Protein AF-A0A815U4J1-F1 (afdb_monomer)

Sequence (64 aa):
MTQKSIIIPLNSEPVILHIYSISESINRFSLLFGVGLYHTAVEVYGREYSFIGHPFKFTGIITT

Organism: NCBI:txid433720

pLDDT: mean 87.81, std 13.3, range [44.44, 97.38]

InterPro domains:
  IPR008580 PPPDE peptidase domain [PF05903] (14-63)
  IPR008580 PPPDE peptidase domain [PS51858] (13-64)
  IPR008580 PPPDE peptidase domain [PTHR12378] (12-62)
  IPR042266 PPPDE peptidase domain superfamily [G3DSA:3.90.1720.30] (8-64)

Structure (mmCIF, N/CA/C/O backbone):
data_AF-A0A815U4J1-F1
#
_entry.id   AF-A0A815U4J1-F1
#
loop_
_atom_site.group_PDB
_atom_site.id
_atom_site.type_symbol
_atom_site.label_atom_id
_atom_site.label_alt_id
_atom_site.label_comp_id
_atom_site.label_asym_id
_atom_site.label_entity_id
_atom_site.label_seq_id
_atom_site.pdbx_PDB_ins_code
_atom_site.Cartn_x
_atom_site.Cartn_y
_atom_site.Cartn_z
_atom_site.occupancy
_atom_site.B_iso_or_equiv
_atom_site.auth_seq_id
_atom_site.auth_comp_id
_atom_site.auth_asym_id
_atom_site.auth_atom_id
_atom_site.pdbx_PDB_model_num
ATOM 1 N N . MET A 1 1 ? -43.508 18.372 -6.273 1.00 44.44 1 MET A N 1
ATOM 2 C CA . MET A 1 1 ? -42.030 18.422 -6.305 1.00 44.44 1 MET A CA 1
ATOM 3 C C . MET A 1 1 ? -41.523 17.742 -5.049 1.00 44.44 1 MET A C 1
ATOM 5 O O . MET A 1 1 ? -41.751 18.263 -3.968 1.00 44.44 1 MET A O 1
ATOM 9 N N . THR A 1 2 ? -40.937 16.554 -5.169 1.00 46.66 2 THR A N 1
ATOM 10 C CA . THR A 1 2 ? -40.476 15.773 -4.012 1.00 46.66 2 THR A CA 1
ATOM 11 C C . THR A 1 2 ? -38.990 16.049 -3.814 1.00 46.66 2 THR A C 1
ATOM 13 O O . THR A 1 2 ? -38.179 15.686 -4.664 1.00 46.66 2 THR A O 1
ATOM 16 N N . GLN A 1 3 ? -38.630 16.739 -2.733 1.00 56.12 3 GLN A N 1
ATOM 17 C CA . GLN A 1 3 ? -37.236 17.014 -2.394 1.00 56.12 3 GLN A CA 1
ATOM 18 C C . GLN A 1 3 ? -36.598 15.722 -1.869 1.00 56.12 3 GLN A C 1
ATOM 20 O O . GLN A 1 3 ? -36.999 15.198 -0.832 1.00 56.12 3 GLN A O 1
ATOM 25 N N . LYS A 1 4 ? -35.630 15.180 -2.610 1.00 55.03 4 LYS A N 1
ATOM 26 C CA . LYS A 1 4 ? -34.832 14.029 -2.179 1.00 55.03 4 LYS A CA 1
ATOM 27 C C . LYS A 1 4 ? -33.688 14.560 -1.313 1.00 55.03 4 LYS A C 1
ATOM 29 O O . LYS A 1 4 ? -32.754 15.160 -1.837 1.00 55.03 4 LYS A O 1
ATOM 34 N N . SER A 1 5 ? -33.776 14.394 0.002 1.00 60.47 5 SER A N 1
ATOM 35 C CA . SER A 1 5 ? -32.656 14.663 0.905 1.00 60.47 5 SER A CA 1
ATOM 36 C C . SER A 1 5 ? -31.623 13.540 0.776 1.00 60.47 5 SER A C 1
ATOM 38 O O . SER A 1 5 ? -31.929 12.363 0.962 1.00 60.47 5 SER A O 1
ATOM 40 N N . ILE A 1 6 ? -30.392 13.903 0.413 1.00 69.62 6 ILE A N 1
ATOM 41 C CA . ILE A 1 6 ? -29.240 13.000 0.426 1.00 69.62 6 ILE A CA 1
ATOM 42 C C . ILE A 1 6 ? -28.709 12.998 1.860 1.00 69.62 6 ILE A C 1
ATOM 44 O O . ILE A 1 6 ? -28.235 14.022 2.347 1.00 69.62 6 ILE A O 1
ATOM 48 N N . ILE A 1 7 ? -28.828 11.866 2.554 1.00 66.06 7 ILE A N 1
ATOM 49 C CA . ILE A 1 7 ? -28.227 11.676 3.876 1.00 66.06 7 ILE A CA 1
ATOM 50 C C . ILE A 1 7 ? -26.746 11.370 3.651 1.00 66.06 7 ILE A C 1
ATOM 52 O O . ILE A 1 7 ? -26.405 10.295 3.163 1.00 66.06 7 ILE A O 1
ATOM 56 N N . ILE A 1 8 ? -25.870 12.318 3.981 1.00 65.31 8 ILE A N 1
ATOM 57 C CA . ILE A 1 8 ? -24.424 12.086 4.031 1.00 65.31 8 ILE A CA 1
ATOM 58 C C . ILE A 1 8 ? -24.136 11.514 5.429 1.00 65.31 8 ILE A C 1
ATOM 60 O O . ILE A 1 8 ? -24.453 12.187 6.413 1.00 65.31 8 ILE A O 1
ATOM 64 N N . PRO A 1 9 ? -23.615 10.282 5.570 1.00 63.66 9 PRO A N 1
ATOM 65 C CA . PRO A 1 9 ? -23.343 9.721 6.887 1.00 63.66 9 PRO A CA 1
ATOM 66 C C . PRO A 1 9 ? -22.306 10.582 7.621 1.00 63.66 9 PRO A C 1
ATOM 68 O O . PRO A 1 9 ? -21.180 10.747 7.151 1.00 63.66 9 PRO A O 1
ATOM 71 N N . LEU A 1 10 ? -22.700 11.101 8.791 1.00 64.50 10 LEU A N 1
ATOM 72 C CA . LEU A 1 10 ? -21.912 11.979 9.675 1.00 64.50 10 LEU A CA 1
ATOM 73 C C . LEU A 1 10 ? -20.583 11.366 10.163 1.00 64.50 10 LEU A C 1
ATOM 75 O O . LEU A 1 10 ? -19.750 12.081 10.704 1.00 64.50 10 LEU A O 1
ATOM 79 N N . ASN A 1 11 ? -20.372 10.063 9.953 1.00 73.25 11 ASN A N 1
ATOM 80 C CA . ASN A 1 11 ? -19.231 9.286 10.444 1.00 73.25 11 ASN A CA 1
ATOM 81 C C . ASN A 1 11 ? -18.347 8.724 9.315 1.00 73.25 11 ASN A C 1
ATOM 83 O O . ASN A 1 11 ? -17.767 7.649 9.458 1.00 73.25 11 ASN A O 1
ATOM 87 N N . SER A 1 12 ? -18.263 9.414 8.178 1.00 81.62 12 SER A N 1
ATOM 88 C CA . SER A 1 12 ? -17.375 8.996 7.088 1.00 81.62 12 SER A CA 1
ATOM 89 C C . SER A 1 12 ? -15.933 9.389 7.408 1.00 81.62 12 SER A C 1
ATOM 91 O O . SER A 1 12 ? -15.562 10.548 7.246 1.00 81.62 12 SER A O 1
ATOM 93 N N . GLU A 1 13 ? -15.135 8.432 7.874 1.00 89.00 13 GLU A N 1
ATOM 94 C CA . GLU A 1 13 ? -13.684 8.602 7.985 1.00 89.00 13 GLU A CA 1
ATOM 95 C C . GLU A 1 13 ? -13.057 8.541 6.581 1.00 89.00 13 GLU A C 1
ATOM 97 O O . GLU A 1 13 ? -13.405 7.638 5.808 1.00 89.00 13 GLU A O 1
ATOM 102 N N . PRO A 1 14 ? -12.156 9.470 6.209 1.00 92.12 14 PRO A N 1
ATOM 103 C CA . PRO A 1 14 ? -11.415 9.356 4.962 1.00 92.12 14 PRO A CA 1
ATOM 104 C C . PRO A 1 14 ? -10.581 8.071 4.935 1.00 92.12 14 PRO A C 1
ATOM 106 O O . PRO A 1 14 ? -9.860 7.748 5.874 1.00 92.12 14 PRO A O 1
ATOM 109 N N . VAL A 1 15 ? -10.664 7.357 3.815 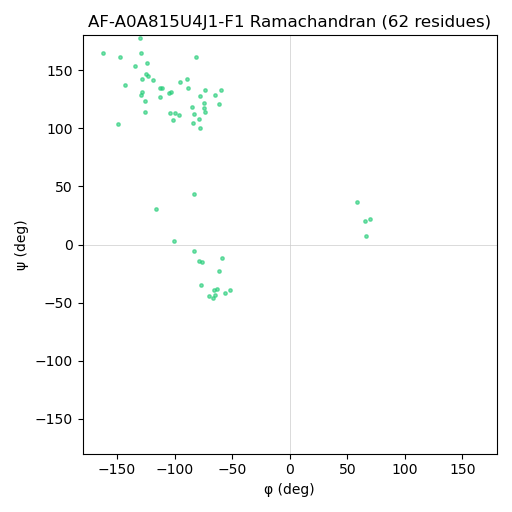1.00 95.44 15 VAL A N 1
ATOM 110 C CA . VAL A 1 15 ? -9.787 6.226 3.506 1.00 95.44 15 VAL A CA 1
ATOM 111 C C . VAL A 1 15 ? -8.775 6.714 2.482 1.00 95.44 15 VAL A C 1
ATOM 113 O O . VAL A 1 15 ? -9.149 7.057 1.357 1.00 95.44 15 VAL A O 1
ATOM 116 N N . ILE A 1 16 ? -7.507 6.777 2.875 1.00 97.12 16 ILE A N 1
ATOM 117 C CA . ILE A 1 16 ? -6.420 7.280 2.031 1.00 97.12 16 ILE A CA 1
ATOM 118 C C . ILE A 1 16 ? -5.626 6.084 1.500 1.00 97.12 16 ILE A C 1
ATOM 120 O O . ILE A 1 16 ? -5.265 5.183 2.252 1.00 97.12 16 ILE A O 1
ATOM 124 N N . LEU A 1 17 ? -5.368 6.066 0.192 1.00 97.38 17 LEU A N 1
ATOM 125 C CA . LEU A 1 17 ? -4.509 5.073 -0.450 1.00 97.38 17 LEU A CA 1
ATOM 126 C C . LEU A 1 17 ? -3.124 5.679 -0.671 1.00 97.38 17 LEU A C 1
ATOM 128 O O . LEU A 1 17 ? -2.964 6.576 -1.502 1.00 97.38 17 LEU A O 1
ATOM 132 N N . HIS A 1 18 ? -2.127 5.151 0.027 1.00 96.81 18 HIS A N 1
ATOM 133 C CA . HIS A 1 18 ? -0.727 5.476 -0.212 1.00 96.81 18 HIS A CA 1
ATOM 134 C C . HIS A 1 18 ? -0.147 4.542 -1.271 1.00 96.81 18 HIS A C 1
ATOM 136 O O . HIS A 1 18 ? -0.363 3.330 -1.228 1.00 96.81 18 HIS A O 1
ATOM 142 N N . ILE A 1 19 ? 0.588 5.107 -2.231 1.00 95.62 19 ILE A N 1
ATOM 143 C CA . ILE A 1 19 ? 1.235 4.37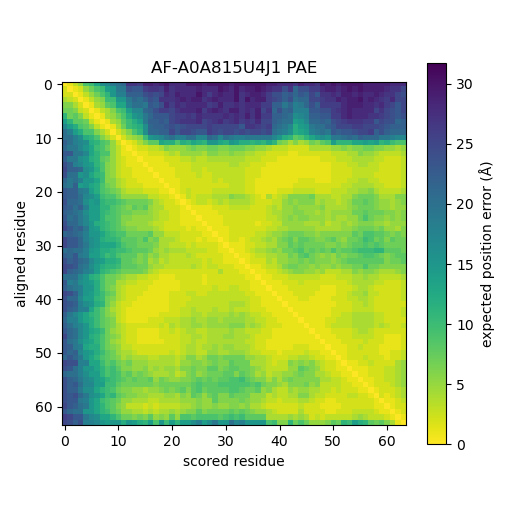1 -3.323 1.00 95.62 19 ILE A CA 1
ATOM 144 C C . ILE A 1 19 ? 2.719 4.731 -3.321 1.00 95.62 19 ILE A C 1
ATOM 146 O O . ILE A 1 19 ? 3.094 5.866 -3.615 1.00 95.62 19 ILE A O 1
ATOM 150 N N . TYR A 1 20 ? 3.564 3.750 -3.023 1.00 94.12 20 TYR A N 1
ATOM 151 C CA . TYR A 1 20 ? 5.012 3.898 -2.941 1.00 94.12 20 TYR A CA 1
ATOM 152 C C . TYR A 1 20 ? 5.694 3.164 -4.087 1.00 94.12 20 TYR A C 1
ATOM 154 O O . TYR A 1 20 ? 5.388 2.012 -4.389 1.00 94.12 20 TYR A O 1
ATOM 162 N N . SER A 1 21 ? 6.664 3.815 -4.717 1.00 94.19 21 SER A N 1
ATOM 163 C CA . SER A 1 21 ? 7.515 3.185 -5.722 1.00 94.19 21 SER A CA 1
ATOM 164 C C . SER A 1 21 ? 8.522 2.259 -5.042 1.00 94.19 21 SER A C 1
ATOM 166 O O . SER A 1 21 ? 9.348 2.712 -4.253 1.00 94.19 21 SER A O 1
ATOM 168 N N . ILE A 1 22 ? 8.458 0.956 -5.336 1.00 92.19 22 ILE A N 1
ATOM 169 C CA . ILE A 1 22 ? 9.407 -0.021 -4.770 1.00 92.19 22 ILE A CA 1
ATOM 170 C C . ILE A 1 22 ? 10.755 0.069 -5.490 1.00 92.19 22 ILE A C 1
ATOM 172 O O . ILE A 1 22 ? 11.811 -0.136 -4.894 1.00 92.19 22 ILE A O 1
ATOM 176 N N . SER A 1 23 ? 10.729 0.358 -6.792 1.00 93.56 23 SER A N 1
ATOM 177 C CA . SER A 1 23 ? 11.937 0.465 -7.597 1.00 93.56 23 SER A CA 1
ATOM 178 C C . SER A 1 23 ? 11.760 1.473 -8.721 1.00 93.56 23 SER A C 1
ATOM 180 O O . SER A 1 23 ? 11.167 1.184 -9.758 1.00 93.56 23 SER A O 1
ATOM 182 N N . GLU A 1 24 ? 12.358 2.646 -8.534 1.00 91.06 24 GLU A N 1
ATOM 183 C CA . GLU A 1 24 ? 12.403 3.706 -9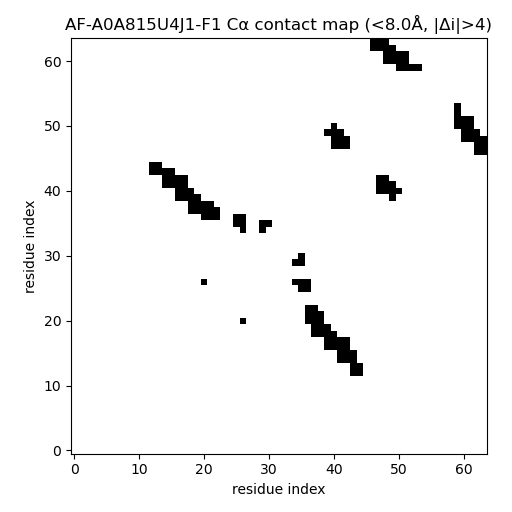.543 1.00 91.06 24 GLU A CA 1
ATOM 184 C C . GLU A 1 24 ? 13.021 3.236 -10.863 1.00 91.06 24 GLU A C 1
ATOM 186 O O . GLU A 1 24 ? 12.512 3.547 -11.938 1.00 91.06 24 GLU A O 1
ATOM 191 N N . SER A 1 25 ? 14.099 2.449 -10.801 1.00 92.12 25 SER A N 1
ATOM 192 C CA . SER A 1 25 ? 14.765 1.930 -11.998 1.00 92.12 25 SER A CA 1
ATOM 193 C C . SER A 1 25 ? 13.863 0.978 -12.783 1.00 92.12 25 SER A C 1
ATOM 195 O O . SER A 1 25 ? 13.781 1.090 -14.007 1.00 92.12 25 SER A O 1
ATOM 197 N N . ILE A 1 26 ? 13.154 0.073 -12.093 1.00 92.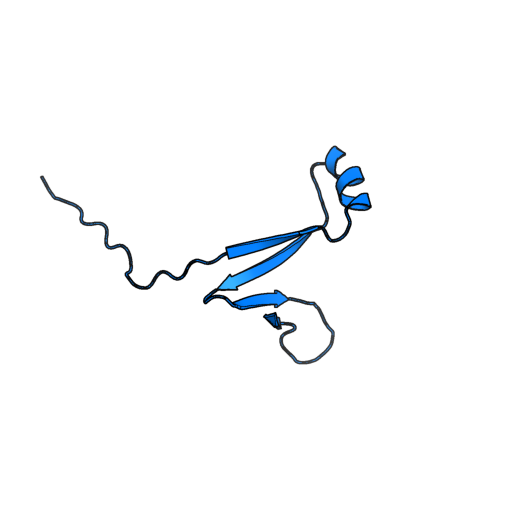31 26 ILE A N 1
ATOM 198 C CA . ILE A 1 26 ? 12.201 -0.841 -12.737 1.00 92.31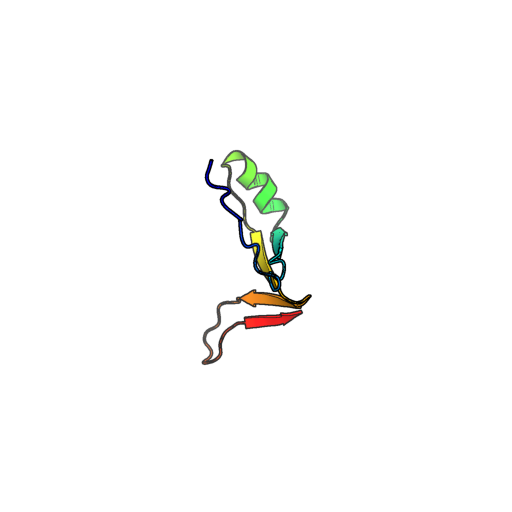 26 ILE A CA 1
ATOM 199 C C . ILE A 1 26 ? 11.025 -0.047 -13.298 1.00 92.31 26 ILE A C 1
ATOM 201 O O . ILE A 1 26 ? 10.687 -0.240 -14.460 1.00 92.31 26 ILE A O 1
ATOM 205 N N . ASN A 1 27 ? 10.466 0.888 -12.529 1.00 92.94 27 ASN A N 1
ATOM 206 C CA . ASN A 1 27 ? 9.302 1.678 -12.933 1.00 92.94 27 ASN A CA 1
ATOM 207 C C . ASN A 1 27 ? 9.580 2.553 -14.157 1.00 92.94 27 ASN A C 1
ATOM 209 O O . ASN A 1 27 ? 8.741 2.656 -15.048 1.00 92.94 27 ASN A O 1
ATOM 213 N N . ARG A 1 28 ? 10.781 3.131 -14.262 1.00 92.31 28 ARG A N 1
ATOM 214 C CA . ARG A 1 28 ? 11.195 3.883 -15.457 1.00 92.31 28 ARG A CA 1
ATOM 215 C C . ARG A 1 28 ? 11.320 2.999 -16.692 1.00 92.31 28 ARG A C 1
ATOM 217 O O . ARG A 1 28 ? 10.937 3.431 -17.775 1.00 92.31 28 ARG A O 1
ATOM 224 N N . PHE A 1 29 ? 11.837 1.781 -16.541 1.00 92.25 29 PHE A N 1
ATOM 225 C CA . PHE A 1 29 ? 11.914 0.823 -17.644 1.00 92.25 29 PHE A CA 1
ATOM 226 C C . PHE A 1 29 ? 10.524 0.309 -18.046 1.00 92.25 29 PHE A C 1
ATOM 228 O O . PHE A 1 29 ? 10.194 0.248 -19.230 1.00 92.25 29 PHE A O 1
ATOM 235 N N . SER A 1 30 ? 9.688 -0.025 -17.063 1.00 92.69 30 SER A N 1
ATOM 236 C CA . SER A 1 30 ? 8.371 -0.612 -17.283 1.00 92.69 30 SER A CA 1
ATOM 237 C C . SER A 1 30 ? 7.318 0.398 -17.747 1.00 92.69 30 SER A C 1
ATOM 239 O O . SER A 1 30 ? 6.295 -0.007 -18.302 1.00 92.69 30 SER A O 1
ATOM 241 N N . LEU A 1 31 ? 7.591 1.702 -17.605 1.00 90.81 31 LEU A N 1
ATOM 242 C CA . LEU A 1 31 ? 6.739 2.792 -18.088 1.00 90.81 31 LEU A CA 1
ATOM 243 C C . LEU A 1 31 ? 6.377 2.634 -19.570 1.00 90.81 31 LEU A C 1
ATOM 245 O O . LEU A 1 31 ? 5.234 2.868 -19.953 1.00 90.81 31 LEU A O 1
ATOM 249 N N . LEU A 1 32 ? 7.329 2.183 -20.393 1.00 91.81 32 LEU A N 1
ATOM 250 C CA . LEU A 1 32 ? 7.122 1.939 -21.827 1.00 91.81 32 LEU A CA 1
ATOM 251 C C . LEU A 1 32 ? 6.061 0.866 -22.109 1.00 91.81 32 LEU A C 1
ATOM 253 O O . LEU A 1 32 ? 5.469 0.851 -23.184 1.00 91.81 32 LEU A O 1
ATOM 257 N N . PHE A 1 33 ? 5.811 -0.012 -21.142 1.00 94.25 33 PHE A N 1
ATOM 258 C CA . PHE A 1 33 ? 4.813 -1.075 -21.209 1.00 94.25 33 PHE A CA 1
ATOM 259 C C . PHE A 1 33 ? 3.525 -0.716 -20.451 1.00 94.25 33 PHE A C 1
ATOM 261 O O . PHE A 1 33 ? 2.620 -1.542 -20.366 1.00 94.25 33 PHE A O 1
ATOM 268 N N . GLY A 1 34 ? 3.429 0.497 -19.892 1.00 91.88 34 GLY A N 1
ATOM 269 C CA . GLY A 1 34 ? 2.261 0.957 -19.138 1.00 91.88 34 GLY A CA 1
ATOM 270 C C . GLY A 1 34 ? 2.071 0.269 -17.782 1.00 91.88 34 GLY A C 1
ATOM 271 O O . GLY A 1 34 ? 0.955 0.246 -17.270 1.00 91.88 34 GLY A O 1
ATOM 272 N N . VAL A 1 35 ? 3.131 -0.305 -17.201 1.00 93.44 35 VAL A N 1
ATOM 273 C CA . VAL A 1 35 ? 3.081 -1.016 -15.910 1.00 93.44 35 VAL A CA 1
ATOM 274 C C . VAL A 1 35 ? 4.170 -0.524 -14.956 1.00 93.44 35 VAL A C 1
ATOM 276 O O . VAL A 1 35 ? 5.135 0.115 -15.377 1.00 93.44 35 VAL A O 1
ATOM 279 N N . GLY A 1 36 ? 4.042 -0.846 -13.668 1.00 92.69 36 GLY A N 1
ATOM 280 C CA . GLY A 1 36 ? 5.063 -0.571 -12.660 1.00 92.69 36 GLY A CA 1
ATOM 281 C C . GLY A 1 36 ? 4.877 -1.394 -11.389 1.00 92.69 36 GLY A C 1
ATOM 282 O O . GLY A 1 36 ? 3.834 -2.007 -11.161 1.00 92.69 36 GLY A O 1
ATOM 283 N N . LEU A 1 37 ? 5.930 -1.420 -10.584 1.00 95.31 37 LEU A N 1
ATOM 284 C CA . LEU A 1 37 ? 6.040 -2.088 -9.304 1.00 95.31 37 LEU A CA 1
ATOM 285 C C . LEU A 1 37 ? 5.877 -1.068 -8.169 1.00 95.31 37 LEU A C 1
ATOM 287 O O . LEU A 1 37 ? 6.772 -0.263 -7.882 1.00 95.31 37 LEU A O 1
ATOM 291 N N 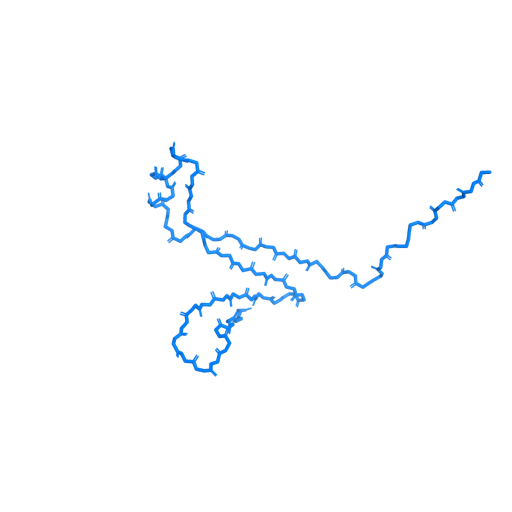. TYR A 1 38 ? 4.726 -1.135 -7.509 1.00 95.12 38 TYR A N 1
ATOM 292 C CA . TYR A 1 38 ? 4.350 -0.243 -6.420 1.00 95.12 38 TYR A CA 1
ATOM 293 C C . TYR A 1 38 ? 3.906 -1.046 -5.198 1.00 95.12 38 TYR A C 1
ATOM 295 O O . TYR A 1 38 ? 3.251 -2.080 -5.335 1.00 95.12 38 TYR A O 1
ATOM 303 N N . HIS A 1 39 ? 4.264 -0.559 -4.012 1.00 94.88 39 HIS A N 1
ATOM 304 C CA . HIS A 1 39 ? 3.725 -1.013 -2.734 1.00 94.88 39 HIS A CA 1
ATOM 305 C C . HIS A 1 39 ? 2.589 -0.079 -2.349 1.00 94.88 39 HIS A C 1
ATOM 307 O O . HIS A 1 39 ? 2.706 1.132 -2.532 1.00 94.88 39 HIS A O 1
ATOM 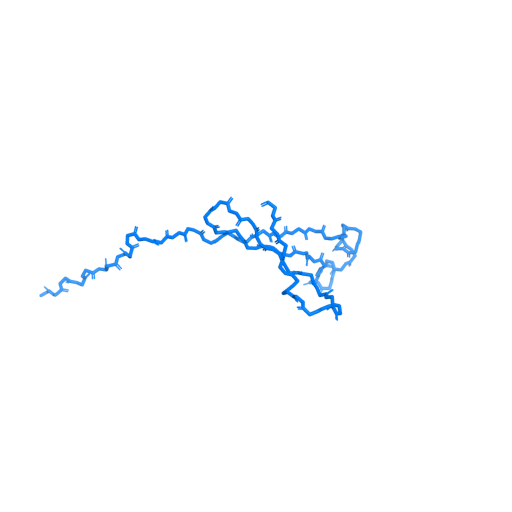313 N N . THR A 1 40 ? 1.506 -0.618 -1.808 1.00 96.06 40 THR A N 1
ATOM 314 C CA . THR A 1 40 ? 0.359 0.191 -1.396 1.00 96.06 40 THR A CA 1
ATOM 315 C C . THR A 1 40 ? 0.010 -0.037 0.057 1.00 96.06 40 THR A C 1
ATOM 317 O O . THR A 1 40 ? 0.088 -1.167 0.545 1.00 96.06 40 THR A O 1
ATOM 320 N N . ALA A 1 41 ? -0.464 1.021 0.700 1.00 97.19 41 ALA A N 1
ATOM 321 C CA . ALA A 1 41 ? -0.979 0.986 2.056 1.00 97.19 41 ALA A CA 1
ATOM 322 C C . ALA A 1 41 ? -2.300 1.753 2.145 1.00 97.19 41 ALA A C 1
ATOM 324 O O . ALA A 1 41 ? -2.561 2.654 1.346 1.00 97.19 41 ALA A O 1
ATOM 325 N N . VAL A 1 42 ? -3.138 1.388 3.110 1.00 97.38 42 VAL A N 1
ATOM 326 C CA . VAL A 1 42 ? -4.405 2.072 3.378 1.00 97.38 42 VAL A CA 1
ATOM 327 C C . VAL A 1 42 ? -4.311 2.762 4.727 1.00 97.38 42 VAL A C 1
ATOM 329 O O . VAL A 1 42 ? -4.005 2.118 5.726 1.00 97.38 42 VAL A O 1
ATOM 332 N N . GLU A 1 43 ? -4.609 4.053 4.765 1.00 96.69 43 GLU A N 1
ATOM 333 C CA . GLU A 1 43 ? -4.720 4.827 5.995 1.00 96.69 43 GLU A CA 1
ATOM 334 C C . GLU A 1 43 ? -6.190 5.096 6.328 1.00 96.69 43 GLU A C 1
ATOM 336 O O . GLU A 1 43 ? -6.968 5.539 5.478 1.00 96.69 43 GLU A O 1
ATOM 341 N N . VAL A 1 44 ? -6.558 4.806 7.578 1.00 95.06 44 VAL A N 1
ATOM 342 C CA . VAL A 1 44 ? -7.878 5.087 8.163 1.00 95.06 44 VAL A CA 1
ATOM 343 C C . VAL A 1 44 ? -7.667 5.481 9.621 1.00 95.06 44 VAL A C 1
ATOM 345 O O . VAL A 1 44 ? -6.878 4.836 10.318 1.00 95.06 44 VAL A O 1
ATOM 348 N N . TYR A 1 45 ? -8.365 6.511 10.103 1.00 94.00 45 TYR A N 1
ATOM 349 C CA . TYR A 1 45 ? -8.200 7.040 11.464 1.00 94.00 45 TYR A CA 1
ATOM 350 C C . TYR A 1 45 ? -6.764 7.501 11.768 1.00 94.00 45 TYR A C 1
ATOM 352 O O . TYR A 1 45 ? -6.258 7.298 12.874 1.00 94.00 45 TYR A O 1
ATOM 360 N N . GLY A 1 46 ? -6.089 8.085 10.773 1.00 93.00 46 GLY A N 1
ATOM 361 C CA . GLY A 1 46 ? -4.713 8.578 10.901 1.00 93.00 46 GLY A CA 1
ATOM 362 C C . GLY A 1 46 ? -3.671 7.484 11.149 1.00 93.00 46 GLY A C 1
ATOM 363 O O . GLY A 1 46 ? -2.605 7.767 11.695 1.00 93.00 46 GLY A O 1
ATOM 364 N N . ARG A 1 47 ? -3.991 6.226 10.820 1.00 95.19 47 ARG A N 1
ATOM 365 C CA . ARG A 1 47 ? -3.085 5.084 10.955 1.00 95.19 47 ARG A CA 1
ATOM 366 C C . ARG A 1 47 ? -3.004 4.315 9.651 1.00 95.19 47 ARG A C 1
ATOM 368 O O . ARG A 1 47 ? -4.031 3.949 9.081 1.00 95.19 47 ARG A O 1
ATOM 375 N N . GLU A 1 48 ? -1.781 4.040 9.222 1.00 97.25 48 GLU A N 1
ATOM 376 C CA . GLU A 1 48 ? -1.504 3.310 7.995 1.00 97.25 48 GLU A CA 1
ATOM 377 C C . GLU A 1 48 ? -1.439 1.799 8.246 1.00 97.25 48 GLU A C 1
ATOM 379 O O . GLU A 1 48 ? -0.925 1.332 9.271 1.00 97.25 48 GLU A O 1
ATOM 384 N N . TYR A 1 49 ? -1.958 1.034 7.287 1.00 96.69 49 TYR A N 1
ATOM 385 C CA . TYR A 1 49 ? -1.954 -0.420 7.271 1.00 96.69 49 TYR A CA 1
ATOM 386 C C . TYR A 1 49 ? -1.424 -0.941 5.935 1.00 96.69 49 TYR A C 1
ATOM 388 O O . TYR A 1 49 ? -1.922 -0.595 4.862 1.00 96.69 49 TYR A O 1
ATOM 396 N N . SER A 1 50 ? -0.447 -1.838 6.017 1.00 96.38 50 SER A N 1
ATOM 397 C CA . SER A 1 50 ? 0.140 -2.564 4.889 1.00 96.38 50 SER A CA 1
ATOM 398 C C . SER A 1 50 ? 0.047 -4.071 5.116 1.00 96.38 50 SER A C 1
ATOM 400 O O . SER A 1 50 ? 0.001 -4.535 6.255 1.00 96.38 50 SER A O 1
ATOM 402 N N . PHE A 1 51 ? 0.065 -4.848 4.034 1.00 95.00 51 PHE A N 1
ATOM 403 C CA . PHE A 1 51 ? 0.156 -6.306 4.093 1.00 95.00 51 PHE A CA 1
ATOM 404 C C . PHE A 1 51 ? 1.493 -6.786 3.533 1.00 95.00 51 PHE A C 1
ATOM 406 O O . PHE A 1 51 ? 1.903 -6.363 2.452 1.00 95.00 51 PHE A O 1
ATOM 413 N N . ILE A 1 52 ? 2.140 -7.711 4.240 1.00 92.31 52 ILE A N 1
ATOM 414 C CA . ILE A 1 52 ? 3.313 -8.434 3.749 1.00 92.31 52 ILE A CA 1
ATOM 415 C C . ILE A 1 52 ? 3.052 -9.934 3.868 1.00 92.31 52 ILE A C 1
ATOM 417 O O . ILE A 1 52 ? 2.791 -10.457 4.951 1.00 92.31 52 ILE A O 1
ATOM 421 N N . GLY A 1 53 ? 3.156 -10.637 2.738 1.00 93.75 53 GLY A N 1
ATOM 422 C CA . GLY A 1 53 ? 3.027 -12.089 2.698 1.00 93.75 53 GLY A CA 1
ATOM 423 C C . GLY A 1 53 ? 4.160 -12.775 3.463 1.00 93.75 53 GLY A C 1
ATOM 424 O O . GLY A 1 53 ? 5.335 -12.503 3.222 1.00 93.75 53 GLY A O 1
ATOM 425 N N . HIS A 1 54 ? 3.814 -13.689 4.369 1.00 94.12 54 HIS A N 1
ATOM 426 C CA . HIS A 1 54 ? 4.779 -14.458 5.155 1.00 94.12 54 HIS A CA 1
ATOM 427 C C . HIS A 1 54 ? 4.258 -15.875 5.462 1.00 94.12 54 HIS A C 1
ATOM 429 O O . HIS A 1 54 ? 3.048 -16.102 5.439 1.00 94.12 54 HIS A O 1
ATOM 435 N N . PRO A 1 55 ? 5.128 -16.837 5.829 1.00 95.50 55 PRO A N 1
ATOM 436 C CA . PRO A 1 55 ? 4.718 -18.229 6.061 1.00 95.50 55 PRO A CA 1
ATOM 437 C C . PRO A 1 55 ? 4.147 -18.515 7.465 1.00 95.50 55 PRO A C 1
ATOM 439 O O . PRO A 1 55 ? 3.724 -19.633 7.748 1.00 95.50 55 PRO A O 1
ATOM 442 N N . PHE A 1 56 ? 4.168 -17.545 8.380 1.00 94.88 56 PHE A N 1
ATOM 443 C CA . PHE A 1 56 ? 3.739 -17.726 9.771 1.00 94.88 56 PHE A CA 1
ATOM 444 C C . PHE A 1 56 ? 2.213 -17.652 9.966 1.00 94.88 56 PHE A C 1
ATOM 446 O O . PHE A 1 56 ? 1.495 -17.084 9.151 1.00 94.88 56 PHE A O 1
ATOM 453 N N . LYS A 1 57 ? 1.710 -18.171 11.096 1.00 93.88 57 LYS A N 1
ATOM 454 C CA . LYS A 1 57 ? 0.274 -18.187 11.455 1.00 93.88 57 LYS A CA 1
ATOM 455 C C . LYS A 1 57 ? -0.224 -16.874 12.090 1.00 93.88 57 LYS A C 1
ATOM 457 O O . LYS A 1 57 ? -0.940 -16.906 13.087 1.00 93.88 57 LYS A O 1
ATOM 462 N N . PHE A 1 58 ? 0.172 -15.729 11.543 1.00 93.12 58 PHE A N 1
ATOM 463 C CA . PHE A 1 58 ? -0.378 -14.414 11.903 1.00 93.12 58 PHE A CA 1
ATOM 464 C C . PHE A 1 58 ? -0.791 -13.640 10.639 1.00 93.12 58 PHE A C 1
ATOM 466 O O . PHE A 1 58 ? -0.696 -14.171 9.538 1.00 93.12 58 PHE A O 1
ATOM 473 N N . THR A 1 59 ? -1.352 -12.438 10.782 1.00 92.56 59 THR A N 1
ATOM 474 C CA . THR A 1 59 ? -2.119 -11.772 9.709 1.00 92.56 59 THR A CA 1
ATOM 475 C C . THR A 1 59 ? -1.283 -11.107 8.614 1.00 92.56 59 THR A C 1
ATOM 477 O O . THR A 1 59 ? -1.845 -10.716 7.597 1.00 92.56 59 THR A O 1
ATOM 480 N N . GLY A 1 60 ? 0.021 -10.913 8.813 1.00 93.12 60 GLY A N 1
ATOM 481 C CA . GLY A 1 60 ? 0.883 -10.146 7.903 1.00 93.12 60 GLY A CA 1
ATOM 482 C C . GLY A 1 60 ? 0.560 -8.658 7.814 1.00 93.12 60 GLY A C 1
ATOM 483 O O . GLY A 1 60 ? 1.139 -7.964 6.982 1.00 93.12 60 GLY A O 1
ATOM 484 N N . ILE A 1 61 ? -0.348 -8.164 8.663 1.00 94.81 61 ILE A N 1
ATOM 485 C CA . ILE A 1 61 ? -0.691 -6.747 8.751 1.00 94.81 61 ILE A CA 1
ATOM 486 C C . ILE A 1 61 ? 0.400 -6.032 9.539 1.00 94.81 61 ILE A C 1
ATOM 488 O O . ILE A 1 61 ? 0.726 -6.419 10.663 1.00 94.81 61 ILE A O 1
ATOM 492 N N . ILE A 1 62 ? 0.923 -4.965 8.951 1.00 91.75 62 ILE A N 1
ATOM 493 C CA . ILE A 1 62 ? 1.898 -4.070 9.564 1.00 91.75 62 ILE A CA 1
ATOM 494 C C . ILE A 1 62 ? 1.272 -2.684 9.626 1.00 91.75 62 ILE A C 1
ATOM 496 O O . ILE A 1 62 ? 0.561 -2.279 8.707 1.00 91.75 62 ILE A O 1
ATOM 500 N N . THR A 1 63 ? 1.527 -1.976 10.720 1.00 90.94 63 THR A N 1
ATOM 501 C CA . THR A 1 63 ? 1.076 -0.602 10.922 1.00 90.94 63 THR A CA 1
ATOM 502 C C . THR A 1 63 ? 2.273 0.297 11.198 1.00 90.94 63 THR A C 1
ATOM 504 O O . THR A 1 63 ? 3.256 -0.163 11.783 1.00 90.94 63 THR A O 1
ATOM 507 N N . THR A 1 64 ? 2.219 1.536 10.716 1.00 78.75 64 THR A N 1
ATOM 508 C CA . THR A 1 64 ? 3.242 2.575 10.910 1.00 78.75 64 THR A CA 1
ATOM 509 C C . THR A 1 64 ? 2.599 3.803 11.535 1.00 78.75 64 THR A C 1
ATOM 511 O O . THR A 1 64 ? 1.389 4.023 11.284 1.00 78.75 64 THR A O 1
#

Radius of gyration: 18.84 Å; Cα contacts (8 Å, |Δi|>4): 71; chains: 1; bounding box: 57×37×34 Å

Nearest PDB structures (foldseek):
  6m96-assembly1_A-2  TM=5.316E-01  e=5.252E+00  Aquifex aeolicus VF5

Foldseek 3Di:
DDDDDDDDPPPDWDKDKDKAAPDPVQQVVCVVVVDGDIFIWIDTPNKIWGADDDDDPDGRIDID

Secondary structure (DSSP, 8-state):
---------TT----EEEEEES-HHHHHHHGGGT---EEEEEEETTEEEEE---SSSS--EEE-

Solvent-accessible surface area (back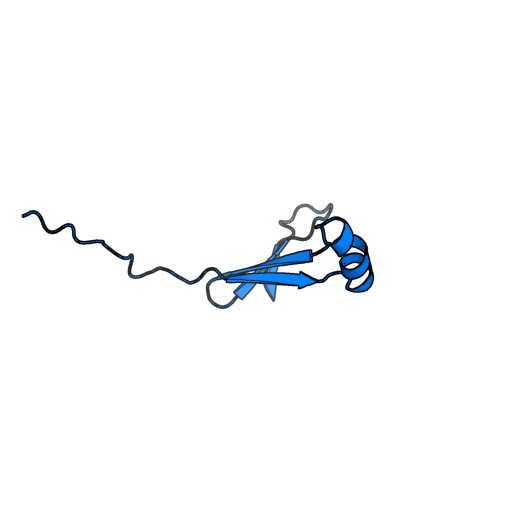bone atoms only — not comparable to full-atom values): 4252 Å² total; per-residue (Å²): 138,84,84,80,82,82,84,73,70,94,79,71,70,69,77,44,80,48,78,42,76,74,39,67,73,57,28,64,63,31,47,84,74,77,44,71,57,66,48,63,33,44,28,48,88,93,36,40,40,34,78,50,94,70,94,62,100,67,89,40,69,46,74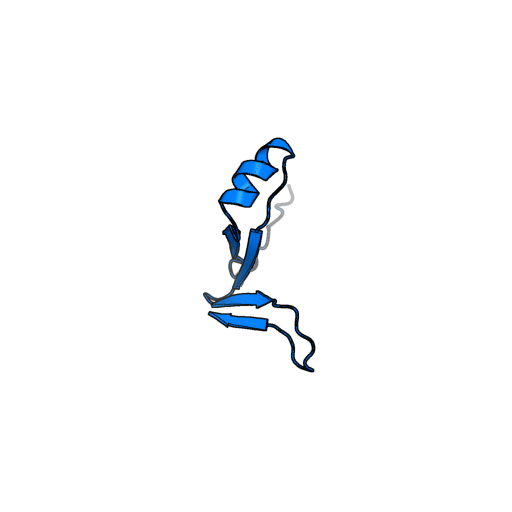,104

Mean predicted aligned error: 8.27 Å